Protein AF-A0A248VPQ7-F1 (afdb_monomer_lite)

Organism: NCBI:txid2026199

Secondary structure (DSSP, 8-state):
-EEEETTTTEEEEE-TT--EEEEEEPPHHHHHHHHHHSS--

Sequence (41 aa):
MHYFNPETGLNVMTDQSGNFISGWKLSPGQVSDLTSLGNVF

Radius of gyration: 10.31 Å; chains: 1; bounding box: 17×26×24 Å

Foldseek 3Di:
DWDADPVQQKIWDDDPVRHGDDMDRDDPVQVVCCVPVVGGD

InterPro domains:
  IPR024440 Colicin D, C-terminal [PF11429] (3-31)
  IPR037178 Colicin D, C-terminal domain superfamily [G3DSA:3.10.450.200] (1-40)
  IPR038233 Colicin D/E5 nuclease domain superfamily [SSF102824] (2-36)

pLDDT: mean 94.63, std 3.29, range [82.06, 97.81]

Structure (mmCIF, N/CA/C/O backbone):
data_AF-A0A248VPQ7-F1
#
_entry.id   AF-A0A248VPQ7-F1
#
loop_
_atom_site.group_PDB
_atom_site.id
_atom_site.type_symbol
_atom_site.label_atom_id
_atom_site.label_alt_id
_atom_site.label_comp_id
_atom_site.label_asym_id
_atom_site.label_entity_id
_atom_site.label_seq_id
_atom_site.pdbx_PDB_ins_code
_atom_site.Cartn_x
_atom_site.Cartn_y
_atom_site.Cartn_z
_atom_site.occupancy
_atom_site.B_iso_or_equiv
_atom_site.auth_seq_id
_atom_site.auth_comp_id
_atom_site.auth_asym_id
_atom_site.auth_atom_id
_atom_site.pdbx_PDB_model_num
ATOM 1 N N . MET A 1 1 ? 1.753 -12.083 1.847 1.00 90.38 1 MET A N 1
ATOM 2 C CA . MET A 1 1 ? 0.585 -11.630 1.064 1.00 90.38 1 MET A CA 1
ATOM 3 C C . MET A 1 1 ? 0.534 -10.110 1.087 1.00 90.38 1 MET A C 1
ATOM 5 O O . MET A 1 1 ? 1.055 -9.521 2.026 1.00 90.38 1 MET A O 1
ATOM 9 N N . HIS A 1 2 ? -0.045 -9.491 0.059 1.00 91.38 2 HIS A N 1
ATOM 10 C CA . HIS A 1 2 ? -0.183 -8.037 -0.060 1.00 91.38 2 HIS A CA 1
ATOM 11 C C . HIS A 1 2 ? -1.656 -7.645 0.086 1.00 91.38 2 HIS A C 1
ATOM 13 O O . HIS A 1 2 ? -2.510 -8.238 -0.577 1.00 91.38 2 HIS A O 1
ATOM 19 N N . TYR A 1 3 ? -1.939 -6.649 0.923 1.00 94.62 3 TYR A N 1
ATOM 20 C CA . TYR A 1 3 ? -3.281 -6.124 1.163 1.00 94.62 3 TYR A CA 1
ATOM 21 C C . TYR A 1 3 ? -3.279 -4.607 1.021 1.00 94.62 3 TYR A C 1
ATOM 23 O O . TYR A 1 3 ? -2.475 -3.922 1.648 1.00 94.62 3 TYR A O 1
ATOM 31 N N . PHE A 1 4 ? -4.224 -4.082 0.247 1.00 95.81 4 PHE A N 1
ATOM 32 C CA . PHE A 1 4 ? -4.376 -2.649 0.029 1.00 95.81 4 PHE A CA 1
ATOM 33 C C . PHE A 1 4 ? -5.792 -2.196 0.383 1.00 95.81 4 PHE A C 1
ATOM 35 O O . PHE A 1 4 ? -6.769 -2.783 -0.083 1.00 95.81 4 PHE A O 1
ATOM 42 N N . ASN A 1 5 ? -5.902 -1.144 1.196 1.00 95.44 5 ASN A N 1
ATOM 43 C CA . ASN A 1 5 ? -7.169 -0.487 1.499 1.00 95.44 5 ASN A CA 1
ATOM 44 C C . ASN A 1 5 ? -7.287 0.815 0.673 1.00 95.44 5 ASN A C 1
ATOM 46 O O . ASN A 1 5 ? -6.561 1.770 0.962 1.00 95.44 5 ASN A O 1
ATOM 50 N N . PRO A 1 6 ? -8.207 0.895 -0.308 1.00 91.81 6 PRO A N 1
ATOM 51 C CA . PRO A 1 6 ? -8.332 2.055 -1.193 1.00 91.81 6 PRO A CA 1
ATOM 52 C C . PRO A 1 6 ? -8.907 3.307 -0.518 1.00 91.81 6 PRO A C 1
ATOM 54 O O . PRO A 1 6 ? -8.626 4.413 -0.968 1.00 91.81 6 PRO A O 1
ATOM 57 N N . GLU A 1 7 ? -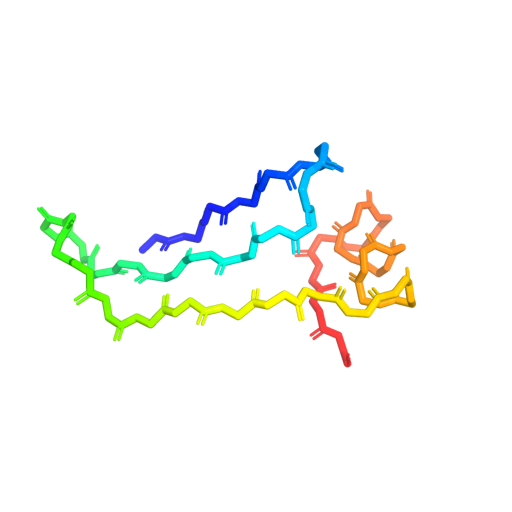9.670 3.169 0.569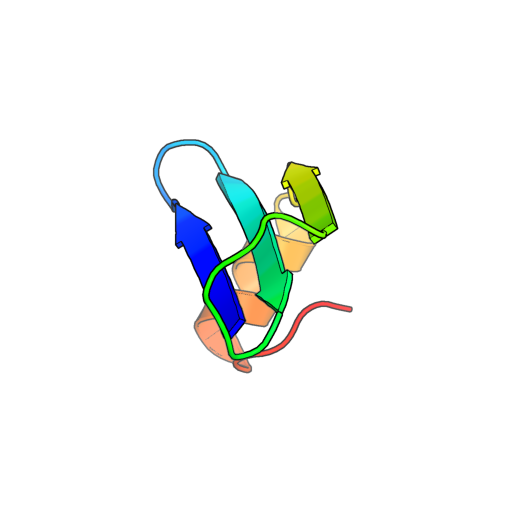 1.00 94.56 7 GLU A N 1
ATOM 58 C CA . GLU A 1 7 ? -10.238 4.312 1.299 1.00 94.56 7 GLU A CA 1
ATOM 59 C C . GLU A 1 7 ? -9.161 5.066 2.087 1.00 94.56 7 GLU A C 1
ATOM 61 O O . GLU A 1 7 ? -9.177 6.291 2.191 1.00 94.56 7 GLU A O 1
ATOM 66 N N . THR A 1 8 ? -8.196 4.327 2.640 1.00 94.88 8 THR A N 1
ATOM 67 C CA . THR A 1 8 ? -7.121 4.893 3.472 1.00 94.88 8 THR A CA 1
ATOM 68 C C . THR A 1 8 ? -5.794 5.034 2.730 1.00 94.88 8 THR A C 1
ATOM 70 O O . THR A 1 8 ? -4.910 5.767 3.189 1.00 94.88 8 THR A O 1
ATOM 73 N N . GLY A 1 9 ? -5.636 4.352 1.594 1.00 95.88 9 GLY A N 1
ATOM 74 C CA . GLY A 1 9 ? -4.382 4.240 0.853 1.00 95.88 9 GLY A CA 1
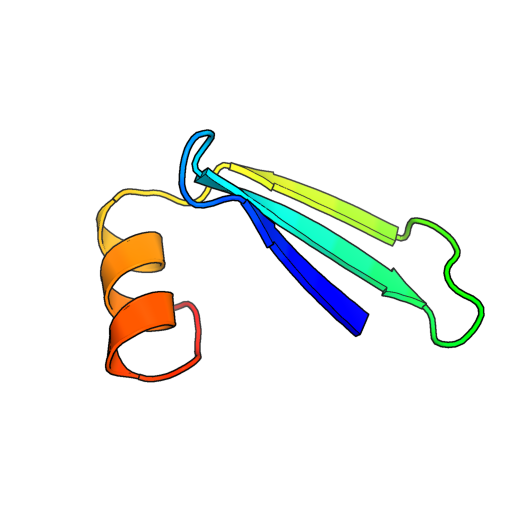ATOM 75 C C . GLY A 1 9 ? -3.325 3.387 1.562 1.00 95.88 9 GLY A C 1
ATOM 76 O O . GLY A 1 9 ? -2.148 3.473 1.216 1.00 95.88 9 GLY A O 1
ATOM 77 N N . LEU A 1 10 ? -3.704 2.621 2.591 1.00 97.50 10 LEU A N 1
ATOM 78 C CA . LEU A 1 10 ? -2.761 1.823 3.368 1.00 97.50 10 LEU A CA 1
ATOM 79 C C . LEU A 1 10 ? -2.429 0.526 2.631 1.00 97.50 10 LEU A C 1
ATOM 81 O O . LEU A 1 10 ? -3.323 -0.259 2.311 1.00 97.50 10 LEU A O 1
ATOM 85 N N . ASN A 1 11 ? -1.137 0.301 2.424 1.00 96.75 11 ASN A N 1
ATOM 86 C CA . ASN A 1 11 ? -0.592 -0.971 1.993 1.00 96.75 11 ASN A CA 1
ATOM 87 C C . ASN A 1 11 ? -0.031 -1.751 3.189 1.00 96.75 11 ASN A C 1
ATOM 89 O O . ASN A 1 11 ? 0.647 -1.172 4.041 1.00 96.75 11 ASN A O 1
ATOM 93 N N . VAL A 1 12 ? -0.286 -3.059 3.236 1.00 97.44 12 VAL A N 1
ATOM 94 C CA . VAL A 1 12 ? 0.195 -3.982 4.267 1.00 97.44 12 VAL A CA 1
ATOM 95 C C . VAL A 1 12 ? 0.768 -5.242 3.626 1.00 97.44 12 VAL A C 1
ATOM 97 O O . VAL A 1 12 ? 0.140 -5.878 2.779 1.00 97.44 12 VAL A O 1
ATOM 100 N N . MET A 1 13 ? 1.944 -5.638 4.104 1.00 96.94 13 MET A N 1
ATOM 101 C CA . MET A 1 13 ? 2.605 -6.887 3.757 1.00 96.94 13 MET A CA 1
ATOM 102 C C . MET A 1 13 ? 2.596 -7.845 4.944 1.00 96.94 13 MET A C 1
ATOM 104 O O . MET A 1 13 ? 2.955 -7.479 6.066 1.00 96.94 13 MET A O 1
ATOM 108 N N . THR A 1 14 ? 2.236 -9.095 4.675 1.00 97.81 14 THR A N 1
ATOM 109 C CA . THR A 1 14 ? 2.323 -10.205 5.631 1.00 97.81 14 THR A CA 1
ATOM 110 C C . THR A 1 14 ? 3.206 -11.321 5.094 1.00 97.81 14 THR A C 1
ATOM 112 O O . THR A 1 14 ? 3.406 -11.439 3.878 1.00 97.81 14 THR A O 1
ATOM 115 N N . ASP A 1 15 ? 3.674 -12.202 5.972 1.00 97.00 15 ASP A N 1
ATOM 116 C CA . ASP A 1 15 ? 4.240 -13.482 5.551 1.00 97.00 15 ASP A CA 1
ATOM 117 C C . ASP A 1 15 ? 3.137 -14.432 5.025 1.00 97.00 15 ASP A C 1
ATOM 119 O O . ASP A 1 15 ? 1.970 -14.047 4.862 1.00 97.00 15 ASP A O 1
ATOM 123 N N . GLN A 1 16 ? 3.512 -15.670 4.691 1.00 96.06 16 GLN A N 1
ATOM 124 C CA . GLN A 1 16 ? 2.571 -16.697 4.223 1.00 96.06 16 GLN A CA 1
ATOM 125 C C . GLN A 1 16 ? 1.663 -17.245 5.336 1.00 96.06 16 GLN A C 1
ATOM 127 O O . GLN A 1 16 ? 0.588 -17.756 5.038 1.00 96.06 16 GLN A O 1
ATOM 132 N N . SER A 1 17 ? 2.068 -17.108 6.599 1.00 96.69 17 SER A N 1
ATOM 133 C CA . SER A 1 17 ? 1.293 -17.503 7.780 1.00 96.69 17 SER A CA 1
ATOM 134 C C . SER A 1 17 ? 0.318 -16.409 8.238 1.00 96.69 17 SER A C 1
ATOM 136 O O . SER A 1 17 ? -0.472 -16.635 9.150 1.00 96.69 17 SER A O 1
ATOM 138 N N . GLY A 1 18 ? 0.363 -15.229 7.611 1.00 94.94 18 GLY A N 1
ATOM 139 C CA . GLY A 1 18 ? -0.475 -14.075 7.935 1.00 94.94 18 GLY A CA 1
ATOM 140 C C . GLY A 1 18 ? 0.120 -13.133 8.985 1.00 94.94 18 GLY A C 1
ATOM 141 O O . GLY A 1 18 ? -0.552 -12.183 9.380 1.00 94.94 18 GLY A O 1
ATOM 142 N N . ASN A 1 19 ? 1.367 -13.336 9.421 1.00 97.25 19 ASN A N 1
ATOM 143 C CA . ASN A 1 19 ? 2.010 -12.429 10.370 1.00 97.25 19 ASN A CA 1
ATOM 144 C C . ASN A 1 19 ? 2.383 -11.113 9.685 1.00 97.25 19 ASN A C 1
ATOM 146 O O . ASN A 1 19 ? 2.883 -11.103 8.557 1.00 97.25 19 ASN A O 1
ATOM 15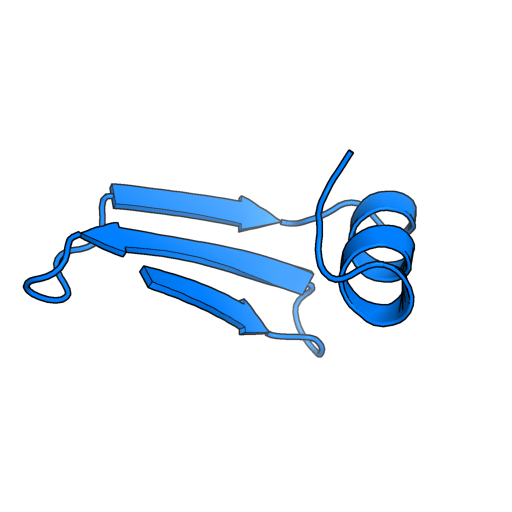0 N N . PHE A 1 20 ? 2.167 -10.000 10.385 1.00 97.00 20 PHE A N 1
ATOM 151 C CA . PHE A 1 20 ? 2.526 -8.670 9.903 1.00 97.00 20 PHE A CA 1
ATOM 152 C C . PHE A 1 20 ? 4.039 -8.542 9.683 1.00 97.00 20 PHE A C 1
ATOM 154 O O . PHE A 1 20 ? 4.825 -8.860 10.573 1.00 97.00 20 PHE A O 1
ATOM 161 N N . ILE A 1 21 ? 4.430 -8.033 8.511 1.00 97.50 21 ILE A N 1
ATOM 162 C CA . ILE A 1 21 ? 5.821 -7.691 8.184 1.00 97.50 21 ILE A CA 1
ATOM 163 C C . ILE A 1 21 ? 5.993 -6.173 8.194 1.00 97.50 21 ILE A C 1
ATOM 165 O O . ILE A 1 21 ? 6.876 -5.650 8.871 1.00 97.50 21 ILE A O 1
ATOM 169 N N . SER A 1 22 ? 5.174 -5.457 7.421 1.00 96.88 22 SER A N 1
ATOM 170 C CA . SER A 1 22 ? 5.273 -4.003 7.283 1.00 96.88 22 SER A CA 1
ATOM 171 C C . SER A 1 22 ? 3.990 -3.388 6.728 1.00 96.88 22 SER A C 1
ATOM 173 O O . SER A 1 22 ? 3.139 -4.076 6.162 1.00 96.88 22 SER A O 1
ATOM 175 N N . GLY A 1 23 ? 3.853 -2.070 6.880 1.00 96.50 23 GLY A N 1
ATOM 176 C CA . GLY A 1 23 ? 2.768 -1.316 6.270 1.00 96.50 23 GLY A CA 1
ATOM 177 C C . GLY A 1 23 ? 3.117 0.157 6.115 1.00 96.50 23 GLY A C 1
ATOM 178 O O . 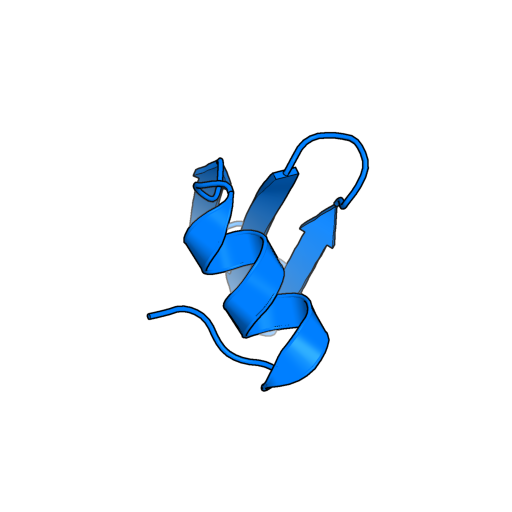GLY A 1 23 ? 3.798 0.735 6.962 1.00 96.50 23 GLY A O 1
ATOM 179 N N . TRP A 1 24 ? 2.679 0.751 5.009 1.00 97.00 24 TRP A N 1
ATOM 180 C CA . TRP A 1 24 ? 2.905 2.159 4.697 1.00 97.00 24 TRP A CA 1
ATOM 181 C C . TRP A 1 24 ? 1.780 2.710 3.826 1.00 97.00 24 TRP A C 1
ATOM 183 O O . TRP A 1 24 ? 1.078 1.976 3.130 1.00 97.00 24 TRP A O 1
ATOM 193 N N . LYS A 1 25 ? 1.588 4.026 3.883 1.00 97.38 25 LYS A N 1
ATOM 194 C CA . LYS A 1 25 ? 0.610 4.717 3.045 1.00 97.38 25 LYS A CA 1
ATOM 195 C C . LYS A 1 25 ? 1.205 4.921 1.654 1.00 97.38 25 LYS A C 1
ATOM 197 O O . LYS A 1 25 ? 2.309 5.451 1.537 1.00 97.38 25 LYS A O 1
ATOM 202 N N . LEU A 1 26 ? 0.479 4.507 0.622 1.00 96.69 26 LEU A N 1
ATOM 203 C CA . LEU A 1 26 ? 0.873 4.747 -0.762 1.00 96.69 26 LEU A CA 1
ATOM 204 C C . LEU A 1 26 ? 0.650 6.213 -1.131 1.00 96.69 26 LEU A C 1
ATOM 206 O O . LEU A 1 26 ? -0.316 6.847 -0.693 1.00 96.69 26 LEU A O 1
ATOM 210 N N . SER A 1 27 ? 1.541 6.746 -1.963 1.00 96.38 27 SER A N 1
ATOM 211 C CA . SER A 1 27 ? 1.290 8.027 -2.620 1.00 96.38 27 SER A CA 1
ATOM 212 C C . SER A 1 27 ? 0.173 7.888 -3.670 1.00 96.38 27 SER A C 1
ATOM 214 O O . SER A 1 27 ? -0.098 6.779 -4.135 1.00 96.38 27 SER A O 1
ATOM 216 N N . PRO A 1 28 ? -0.467 8.987 -4.107 1.00 95.06 28 PRO A N 1
ATOM 217 C CA . PRO A 1 28 ? -1.501 8.920 -5.143 1.00 95.06 28 PRO A CA 1
ATOM 218 C C . PRO A 1 28 ? -1.035 8.256 -6.450 1.00 95.06 28 PRO A C 1
ATOM 220 O O . PRO A 1 28 ? -1.796 7.502 -7.050 1.00 95.06 28 PRO A O 1
ATOM 223 N N . GLY A 1 29 ? 0.220 8.484 -6.862 1.00 95.75 29 GLY A N 1
ATOM 224 C CA . GLY A 1 29 ? 0.804 7.827 -8.039 1.00 95.75 29 GLY A CA 1
ATOM 225 C C . GLY A 1 29 ? 0.902 6.314 -7.855 1.00 95.75 29 GLY A C 1
ATOM 226 O O . GLY A 1 29 ? 0.431 5.555 -8.690 1.00 95.75 29 GLY A O 1
ATOM 227 N N . GLN A 1 30 ? 1.370 5.876 -6.689 1.00 95.56 30 GLN A N 1
ATOM 228 C CA . GLN A 1 30 ? 1.481 4.457 -6.348 1.00 95.56 30 GLN A CA 1
ATOM 229 C C . GLN A 1 30 ? 0.128 3.747 -6.263 1.00 95.56 30 GLN A C 1
ATOM 231 O O . GLN A 1 30 ? 0.023 2.573 -6.607 1.00 95.56 30 GLN A O 1
ATOM 236 N N . VAL A 1 31 ? -0.924 4.449 -5.828 1.00 95.56 31 VAL A N 1
ATOM 237 C CA . VAL A 1 31 ? -2.296 3.923 -5.882 1.00 95.56 31 VAL A CA 1
ATOM 238 C C . VAL A 1 31 ? -2.750 3.749 -7.333 1.00 95.56 31 VAL A C 1
ATOM 240 O O . VAL A 1 31 ? -3.343 2.722 -7.667 1.00 95.56 31 VAL A O 1
ATOM 243 N N . SER A 1 32 ? -2.461 4.721 -8.203 1.00 94.75 32 SER A N 1
ATOM 244 C CA . SER A 1 32 ? -2.769 4.627 -9.635 1.00 94.75 32 SER A CA 1
ATOM 245 C C . SER A 1 32 ? -2.049 3.443 -10.278 1.00 94.75 32 SER A C 1
ATOM 247 O O . SER A 1 32 ? -2.682 2.634 -10.954 1.00 94.75 32 SER A O 1
ATOM 249 N N . ASP A 1 33 ? -0.753 3.286 -10.021 1.00 95.12 33 ASP A N 1
ATOM 250 C CA . ASP A 1 33 ? 0.036 2.179 -10.563 1.00 95.12 33 ASP A CA 1
ATOM 251 C C . ASP A 1 33 ? -0.493 0.832 -10.069 1.00 95.12 33 ASP A C 1
ATOM 253 O O . ASP A 1 33 ? -0.732 -0.077 -10.864 1.00 95.12 33 ASP A O 1
ATOM 257 N N . LEU A 1 34 ? -0.793 0.718 -8.772 1.00 94.12 34 LEU A N 1
ATOM 258 C CA . LEU A 1 34 ? -1.313 -0.522 -8.204 1.00 94.12 34 LEU A CA 1
ATOM 259 C C . LEU A 1 34 ? -2.668 -0.901 -8.807 1.00 94.12 34 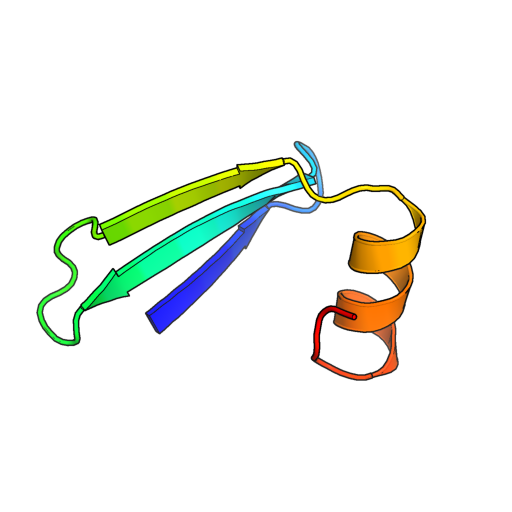LEU A C 1
ATOM 261 O O . LEU A 1 34 ? -2.904 -2.067 -9.115 1.00 94.12 34 LEU A O 1
ATOM 265 N N . THR A 1 35 ? -3.562 0.071 -8.975 1.00 90.62 35 THR A N 1
ATOM 266 C CA . THR A 1 35 ? -4.922 -0.181 -9.475 1.00 90.62 35 THR A CA 1
ATOM 267 C C . THR A 1 35 ? -4.983 -0.408 -10.984 1.00 90.62 35 THR A C 1
ATOM 269 O O . THR A 1 35 ? -5.888 -1.100 -11.445 1.00 90.62 35 THR A O 1
ATOM 272 N N . SER A 1 36 ? -4.030 0.128 -11.752 1.00 93.19 36 SER A N 1
ATOM 273 C CA . SER A 1 36 ? -4.006 0.007 -13.218 1.00 93.19 36 SER A CA 1
ATOM 274 C C . SER A 1 36 ? -3.052 -1.071 -13.739 1.00 93.19 36 SER A C 1
ATOM 276 O O . SER A 1 36 ? -3.370 -1.746 -14.716 1.00 93.19 36 SER A O 1
ATOM 278 N N . LEU A 1 37 ? -1.902 -1.256 -13.087 1.00 94.44 37 LEU A N 1
ATOM 279 C CA . LEU A 1 37 ? -0.830 -2.170 -13.499 1.00 94.44 37 LEU A CA 1
ATOM 280 C C . LEU A 1 37 ? -0.705 -3.390 -12.577 1.00 94.44 37 LEU A C 1
ATOM 282 O O . LEU A 1 37 ? -0.013 -4.347 -12.920 1.00 94.44 37 LEU A O 1
ATOM 286 N N . GLY A 1 38 ? -1.346 -3.363 -11.405 1.00 90.00 38 GLY A N 1
ATOM 287 C CA . GLY A 1 38 ? -1.234 -4.421 -10.400 1.00 90.00 38 GLY A CA 1
ATOM 288 C C . GLY A 1 38 ? 0.074 -4.387 -9.604 1.00 90.00 38 GLY A C 1
ATOM 289 O O . GLY A 1 38 ? 0.382 -5.366 -8.926 1.00 90.00 38 GLY A O 1
ATOM 290 N N . ASN A 1 39 ? 0.852 -3.299 -9.681 1.00 89.19 39 ASN A N 1
ATOM 291 C CA . ASN A 1 39 ? 2.130 -3.161 -8.979 1.00 89.19 39 ASN A CA 1
ATOM 292 C C . ASN A 1 39 ? 2.413 -1.710 -8.555 1.00 89.19 39 ASN A C 1
ATOM 294 O O . ASN A 1 39 ? 1.827 -0.781 -9.096 1.00 89.19 39 ASN A O 1
ATOM 298 N N . VAL A 1 40 ? 3.321 -1.520 -7.598 1.00 86.00 40 VAL A N 1
ATOM 299 C CA . VAL A 1 40 ? 3.730 -0.207 -7.079 1.00 86.00 40 VAL A CA 1
ATOM 300 C C . VAL A 1 40 ? 5.133 0.134 -7.588 1.00 86.00 40 VAL A C 1
ATOM 302 O O . VAL A 1 40 ? 6.035 -0.695 -7.448 1.00 86.00 40 VAL A O 1
ATOM 305 N N . PHE A 1 41 ? 5.317 1.344 -8.129 1.00 82.06 41 PHE A N 1
ATOM 306 C CA . PHE A 1 41 ? 6.611 1.875 -8.580 1.00 82.06 41 PHE A CA 1
ATOM 307 C C . PHE A 1 41 ? 7.077 3.091 -7.759 1.00 82.06 41 PHE A C 1
ATOM 309 O O . PHE A 1 41 ? 6.275 3.663 -6.977 1.00 82.06 41 PHE A O 1
#